Protein AF-A0A816CMQ0-F1 (afdb_monomer)

Sequence (122 aa):
MIESEDSSGTARLREELAKYREQHTELVKCFDILNEKSKREKIESFEDLEKSKKKETKTVLVNLAQLTKPTPLEGINIGLFGLTSTGTSTIINSLFGQNVADTGFGETTTKITPYNGIIFTL

Foldseek 3Di:
DDDDDVVVVVVVVVVVVVVVVVLVVVLVVLVVVLVVVCVVVVPPDPVVVVVPPDPVSVVSVVVNVVSDDPDDDPDDDDDDDDDPPPCSQVVVCVQQVHNPGDDDDVDDDPDDDDDDDDDDDD

Structure (mmCIF, N/CA/C/O backbone):
data_AF-A0A816CMQ0-F1
#
_entry.id   AF-A0A816CMQ0-F1
#
loop_
_atom_site.group_PDB
_atom_site.id
_atom_site.type_symbol
_atom_site.label_atom_id
_atom_site.label_alt_id
_atom_site.label_comp_id
_atom_site.label_asym_id
_atom_site.label_entity_id
_atom_site.label_seq_id
_atom_site.pdbx_PDB_ins_code
_atom_site.Cartn_x
_atom_site.Cartn_y
_atom_site.Cartn_z
_atom_site.occupancy
_atom_site.B_iso_or_equiv
_atom_site.auth_seq_id
_atom_site.auth_comp_id
_atom_site.auth_asym_id
_atom_site.auth_atom_id
_atom_site.pdbx_PDB_model_num
ATOM 1 N N . MET A 1 1 ? -22.918 -37.313 37.823 1.00 39.41 1 MET A N 1
ATOM 2 C CA . MET A 1 1 ? -21.750 -36.419 37.933 1.00 39.41 1 MET A CA 1
ATOM 3 C C . MET A 1 1 ? -21.427 -35.920 36.537 1.00 39.41 1 MET A C 1
ATOM 5 O O . MET A 1 1 ? -20.783 -36.635 35.788 1.00 39.41 1 MET A O 1
ATOM 9 N N . ILE A 1 2 ? -21.975 -34.769 36.151 1.00 45.00 2 ILE A N 1
ATOM 10 C CA . ILE A 1 2 ? -21.623 -34.072 34.907 1.00 45.00 2 ILE A CA 1
ATOM 11 C C . ILE A 1 2 ? -21.398 -32.627 35.339 1.00 45.00 2 ILE A C 1
ATOM 13 O O . ILE A 1 2 ? -22.292 -31.793 35.280 1.00 45.00 2 ILE A O 1
ATOM 17 N N . GLU A 1 3 ? -20.236 -32.380 35.926 1.00 48.88 3 GLU A N 1
ATOM 18 C CA . GLU A 1 3 ? -19.773 -31.042 36.262 1.00 48.88 3 GLU A CA 1
ATOM 19 C C . GLU A 1 3 ? -18.432 -30.831 35.564 1.00 48.88 3 GLU A C 1
ATOM 21 O O . GLU A 1 3 ? -17.574 -31.713 35.599 1.00 48.88 3 GLU A O 1
ATOM 26 N N . SER A 1 4 ? -18.264 -29.629 35.003 1.00 49.09 4 SER A N 1
ATOM 27 C CA . SER A 1 4 ? -17.035 -28.816 35.065 1.00 49.09 4 SER A CA 1
ATOM 28 C C . SER A 1 4 ? -16.211 -28.495 33.806 1.00 49.09 4 SER A C 1
ATOM 30 O O . SER A 1 4 ? -15.244 -27.757 33.957 1.00 49.09 4 SER A O 1
ATOM 32 N N . GLU A 1 5 ? -16.591 -28.865 32.575 1.00 50.25 5 GLU A N 1
ATOM 33 C CA . GLU A 1 5 ? -15.810 -28.425 31.387 1.00 50.25 5 GLU A CA 1
ATOM 34 C C . GLU A 1 5 ? -16.357 -27.178 30.656 1.00 50.25 5 GLU A C 1
ATOM 36 O O . GLU A 1 5 ? -15.581 -26.419 30.076 1.00 50.25 5 GLU A O 1
ATOM 41 N N . ASP A 1 6 ? -17.651 -26.858 30.770 1.00 53.22 6 ASP A N 1
ATOM 42 C CA . ASP A 1 6 ? -18.268 -25.741 30.021 1.00 53.22 6 ASP A CA 1
ATOM 43 C C . ASP A 1 6 ? -18.140 -24.353 30.694 1.00 53.22 6 ASP A C 1
ATOM 45 O O . ASP A 1 6 ? -18.369 -23.306 30.075 1.00 53.22 6 ASP A O 1
ATOM 49 N N . SER A 1 7 ? -17.756 -24.291 31.976 1.00 55.78 7 SER A N 1
ATOM 50 C CA . SER A 1 7 ? -17.662 -23.008 32.699 1.00 55.78 7 SER A CA 1
ATOM 51 C C . SER A 1 7 ? -16.423 -22.194 32.302 1.00 55.78 7 SER A C 1
ATOM 53 O O . SER A 1 7 ? -16.460 -20.964 32.300 1.00 55.78 7 SER A O 1
ATOM 55 N N . SER A 1 8 ? -15.340 -22.869 31.901 1.00 60.16 8 SER A N 1
ATOM 56 C CA . SER A 1 8 ? -14.079 -22.231 31.505 1.00 60.16 8 SER A CA 1
ATOM 57 C C . SER A 1 8 ? -14.184 -21.543 30.139 1.00 60.16 8 SER A C 1
ATOM 59 O O . SER A 1 8 ? -13.769 -20.391 29.983 1.00 60.16 8 SER A O 1
ATOM 61 N N . GLY A 1 9 ? -14.801 -22.213 29.157 1.00 59.88 9 GLY A N 1
ATOM 62 C CA . GLY A 1 9 ? -15.024 -21.660 27.818 1.00 59.88 9 GLY A CA 1
ATOM 63 C C . GLY A 1 9 ? -15.998 -20.482 27.830 1.00 59.88 9 GLY A C 1
ATOM 64 O O . GLY A 1 9 ? -15.723 -19.436 27.243 1.00 59.88 9 GLY A O 1
ATOM 65 N N . THR A 1 10 ? -17.099 -20.604 28.578 1.00 70.69 10 THR A N 1
ATOM 66 C CA . THR A 1 10 ? -18.085 -19.522 28.728 1.00 70.69 10 THR A CA 1
ATOM 67 C C . THR A 1 10 ? -17.538 -18.316 29.498 1.00 70.69 10 THR A C 1
ATOM 69 O O . THR A 1 10 ? -17.894 -17.181 29.175 1.00 70.69 10 THR A O 1
ATOM 72 N N . ALA A 1 11 ? -16.638 -18.520 30.467 1.00 72.50 11 ALA A N 1
ATOM 73 C CA . ALA A 1 11 ? -15.944 -17.432 31.156 1.00 72.50 11 ALA A CA 1
ATOM 74 C C . ALA A 1 11 ? -14.985 -16.670 30.224 1.00 72.50 11 ALA A C 1
ATOM 76 O O . ALA A 1 11 ? -15.034 -15.440 30.183 1.00 72.50 11 ALA A O 1
ATOM 77 N N . ARG A 1 12 ? -14.183 -17.380 29.417 1.00 70.06 12 ARG A N 1
ATOM 78 C CA . ARG A 1 12 ? -13.277 -16.767 28.427 1.00 70.06 12 ARG A CA 1
ATOM 79 C C . ARG A 1 12 ? -14.028 -15.967 27.364 1.00 70.06 12 ARG A C 1
ATOM 81 O O . ARG A 1 12 ? -13.672 -14.824 27.100 1.00 70.06 12 ARG A O 1
ATOM 88 N N . LEU A 1 13 ? -15.112 -16.527 26.826 1.00 74.62 13 LEU A N 1
ATOM 89 C CA . LEU A 1 13 ? -15.970 -15.849 25.848 1.00 74.62 13 LEU A CA 1
ATOM 90 C C . LEU A 1 13 ? -16.599 -14.570 26.411 1.00 74.62 13 LEU A C 1
ATOM 92 O O . LEU A 1 13 ? -16.709 -13.572 25.702 1.00 74.62 13 LEU A O 1
ATOM 96 N N . ARG A 1 14 ? -17.006 -14.570 27.687 1.00 75.94 14 ARG A N 1
ATOM 97 C CA . ARG A 1 14 ? -17.550 -13.375 28.355 1.00 75.94 14 ARG A CA 1
ATOM 98 C C . ARG A 1 14 ? -16.496 -12.294 28.557 1.00 75.94 14 ARG A C 1
ATOM 100 O O . ARG A 1 14 ? -16.808 -11.121 28.373 1.00 75.94 14 ARG A O 1
ATOM 107 N N . GLU A 1 15 ? -15.276 -12.678 28.918 1.00 77.19 15 GLU A N 1
ATOM 108 C CA . GLU A 1 15 ? -14.164 -11.739 29.071 1.00 77.19 15 GLU A CA 1
ATOM 109 C C . GLU A 1 15 ? -13.766 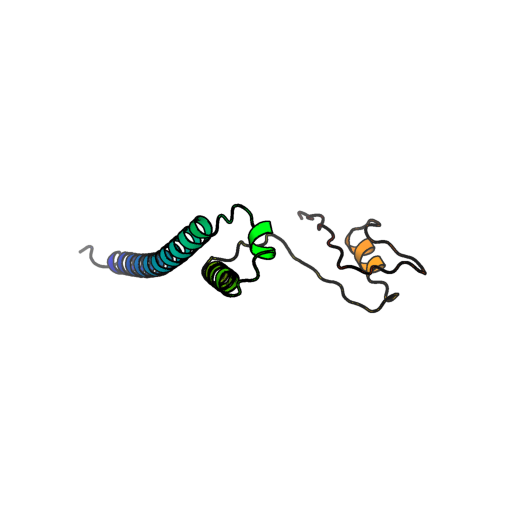-11.119 27.722 1.00 77.19 15 GLU A C 1
ATOM 111 O O . GLU A 1 15 ? -13.557 -9.910 27.622 1.00 77.19 15 GLU A O 1
ATOM 116 N N . GLU A 1 16 ? -13.741 -11.922 26.659 1.00 73.94 16 GLU A N 1
ATOM 117 C CA . GLU A 1 16 ? -13.454 -11.465 25.298 1.00 73.94 16 GLU A CA 1
ATOM 118 C C . GLU A 1 16 ? -14.561 -10.543 24.757 1.00 73.94 16 GLU A C 1
ATOM 120 O O . GLU A 1 16 ? -14.272 -9.481 24.206 1.00 73.94 16 GLU A O 1
ATOM 125 N N . LEU A 1 17 ? -15.834 -10.872 25.013 1.00 77.25 17 LEU A N 1
ATOM 126 C CA . LEU A 1 17 ? -16.979 -10.001 24.723 1.00 77.25 17 LEU A CA 1
ATOM 127 C C . LEU A 1 17 ? -16.919 -8.676 25.487 1.00 77.25 17 LEU A C 1
ATOM 129 O O . LEU A 1 17 ? -17.278 -7.641 24.927 1.00 77.25 17 LEU A O 1
ATOM 133 N N . ALA A 1 18 ? -16.495 -8.691 26.752 1.00 76.44 18 ALA A N 1
ATOM 134 C CA . ALA A 1 18 ? -16.358 -7.481 27.556 1.00 76.44 18 ALA A CA 1
ATOM 135 C C . ALA A 1 18 ? -15.268 -6.561 26.988 1.00 76.44 18 ALA A C 1
ATOM 137 O O . ALA A 1 18 ? -15.543 -5.388 26.740 1.00 76.44 18 ALA A O 1
ATOM 138 N N . LYS A 1 19 ? -14.086 -7.110 26.670 1.00 74.75 19 LYS A N 1
ATOM 139 C CA . LYS A 1 19 ? -12.991 -6.365 26.024 1.00 74.75 19 LYS A CA 1
ATOM 140 C C . LYS A 1 19 ? -13.402 -5.816 24.658 1.00 74.75 19 LYS A C 1
ATOM 142 O O . LYS A 1 19 ? -13.137 -4.658 24.351 1.00 74.75 19 LYS A O 1
ATOM 147 N N . TYR A 1 20 ? -14.105 -6.617 23.856 1.00 71.31 20 TYR A N 1
ATOM 148 C CA . TYR A 1 20 ? -14.597 -6.188 22.547 1.00 71.31 20 TYR A CA 1
ATOM 149 C C . TYR A 1 20 ? -15.616 -5.049 22.658 1.00 71.31 20 TYR A C 1
ATOM 151 O O . TYR A 1 20 ? -15.567 -4.096 21.886 1.00 71.31 20 TYR A O 1
ATOM 159 N N . ARG A 1 21 ? -16.527 -5.121 23.637 1.00 71.38 21 ARG A N 1
ATOM 160 C CA . ARG A 1 21 ? -17.515 -4.066 23.907 1.00 71.38 21 ARG A CA 1
ATOM 161 C C . ARG A 1 21 ? -16.865 -2.779 24.392 1.00 71.38 21 ARG A C 1
ATOM 163 O O . ARG A 1 21 ? -17.317 -1.709 23.999 1.00 71.38 21 ARG A O 1
ATOM 170 N N . GLU A 1 22 ? -15.829 -2.869 25.216 1.00 74.06 22 GLU A N 1
ATOM 171 C CA . GLU A 1 22 ? -15.084 -1.705 25.697 1.00 74.06 22 GLU A CA 1
ATOM 172 C C . GLU A 1 22 ? -14.382 -0.988 24.534 1.00 74.06 22 GLU A C 1
ATOM 174 O O . GLU A 1 22 ? -14.636 0.195 24.307 1.00 74.06 22 GLU A O 1
ATOM 179 N N . GLN A 1 23 ? -13.650 -1.736 23.699 1.00 68.25 23 GLN A N 1
ATOM 180 C CA . GLN A 1 23 ? -13.013 -1.214 22.481 1.00 68.25 23 GLN A CA 1
ATOM 181 C C . GLN A 1 23 ? -14.029 -0.606 21.502 1.00 68.25 23 GLN A C 1
ATOM 183 O O . GLN A 1 23 ? -13.804 0.471 20.949 1.00 68.25 23 GLN A O 1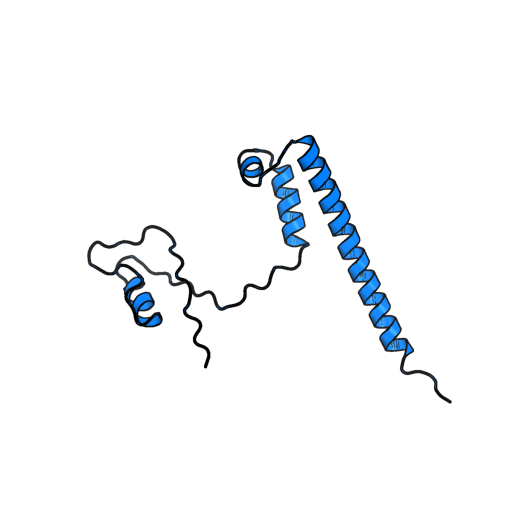
ATOM 188 N N . HIS A 1 24 ? -15.182 -1.256 21.312 1.00 70.88 24 HIS A N 1
ATOM 189 C CA . HIS A 1 24 ? -16.261 -0.716 20.477 1.00 70.88 24 HIS A CA 1
ATOM 190 C C . HIS A 1 24 ? -16.885 0.549 21.055 1.00 70.88 24 HIS A C 1
ATOM 192 O O . HIS A 1 24 ? -17.224 1.459 20.306 1.00 70.88 24 HIS A O 1
ATOM 198 N N . THR A 1 25 ? -17.030 0.634 22.376 1.00 76.75 25 THR A N 1
ATOM 199 C CA . THR A 1 25 ? -17.627 1.803 23.032 1.00 76.75 25 THR A CA 1
ATOM 200 C C . THR A 1 25 ? -16.752 3.039 22.846 1.00 76.75 25 THR A C 1
ATOM 202 O O . THR A 1 25 ? -17.268 4.130 22.608 1.00 76.75 25 THR A O 1
ATOM 205 N N . GLU A 1 26 ? -15.431 2.883 22.924 1.00 72.94 26 GLU A N 1
ATOM 206 C CA . GLU A 1 26 ? -14.488 3.966 22.635 1.00 72.94 26 GLU A CA 1
ATOM 207 C C . GLU A 1 26 ? -14.532 4.376 21.160 1.00 72.94 26 GLU A C 1
ATOM 209 O O . GLU A 1 26 ? -14.612 5.568 20.857 1.00 72.94 26 GLU A O 1
ATOM 214 N N . LEU A 1 27 ? -14.582 3.400 20.249 1.00 70.75 27 LEU A N 1
ATOM 215 C CA . LEU A 1 27 ? -14.667 3.647 18.811 1.00 70.75 27 LEU A CA 1
ATOM 216 C C . LEU A 1 27 ? -15.937 4.427 18.437 1.00 70.75 27 LEU A C 1
ATOM 218 O O . LEU A 1 27 ? -15.864 5.411 17.701 1.00 70.75 27 LEU A O 1
ATOM 222 N N . VAL A 1 28 ? -17.087 4.021 18.982 1.00 73.81 28 VAL A N 1
ATOM 223 C CA . VAL A 1 28 ? -18.383 4.677 18.754 1.00 73.81 28 VAL A CA 1
ATOM 224 C C . VAL A 1 28 ? -18.370 6.101 19.302 1.00 73.81 28 VAL A C 1
ATOM 226 O O . VAL A 1 28 ? -18.756 7.022 18.591 1.00 73.81 28 VAL A O 1
ATOM 229 N N . LYS A 1 29 ? -17.830 6.325 20.507 1.00 76.19 29 LYS A N 1
ATOM 230 C CA . LYS A 1 29 ? -17.684 7.682 21.062 1.00 76.19 29 LYS A CA 1
ATOM 231 C C . LYS A 1 29 ? -16.808 8.570 20.179 1.00 76.19 29 LYS A C 1
ATOM 233 O O . LYS A 1 29 ? -17.160 9.720 19.922 1.00 76.19 29 LYS A O 1
ATOM 238 N N . CYS A 1 30 ? -15.672 8.059 19.705 1.00 67.31 30 CYS A N 1
ATOM 239 C CA . CYS A 1 30 ? -14.799 8.802 18.798 1.00 67.31 30 CYS A CA 1
ATOM 240 C C . CYS A 1 30 ? -15.487 9.104 17.460 1.00 67.31 30 CYS A C 1
ATOM 242 O O . CYS A 1 30 ? -15.334 10.208 16.934 1.00 67.31 30 CYS A O 1
ATOM 244 N N . PHE A 1 31 ? -16.266 8.157 16.936 1.00 75.62 31 PHE A N 1
ATOM 245 C CA . PHE A 1 31 ? -17.040 8.331 15.713 1.00 75.62 31 PHE A CA 1
ATOM 246 C C . PHE A 1 31 ? -18.143 9.381 15.878 1.00 75.62 31 PHE A C 1
ATOM 248 O O . PHE A 1 31 ? -18.268 10.257 15.027 1.00 75.62 31 PHE A O 1
ATOM 255 N N . ASP A 1 32 ? -18.882 9.366 16.987 1.00 75.81 32 ASP A N 1
ATOM 256 C CA . ASP A 1 32 ? -19.931 10.348 17.274 1.00 75.81 32 ASP A CA 1
ATOM 257 C C . ASP A 1 32 ? -19.358 11.764 17.405 1.00 75.81 32 ASP A C 1
ATOM 259 O O . ASP A 1 32 ? -19.891 12.706 16.817 1.00 75.81 32 ASP A O 1
ATOM 263 N N . ILE A 1 33 ? -18.215 11.916 18.086 1.00 75.44 33 ILE A N 1
ATOM 264 C CA . ILE A 1 33 ? -17.499 13.197 18.176 1.00 75.44 33 ILE A CA 1
ATOM 265 C C . ILE A 1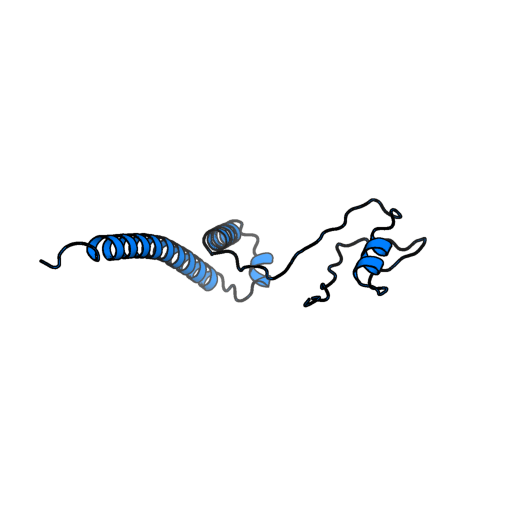 33 ? -17.067 13.677 16.787 1.00 75.44 33 ILE A C 1
ATOM 267 O O . ILE A 1 33 ? -17.205 14.863 16.473 1.00 75.44 33 ILE A O 1
ATOM 271 N N . LEU A 1 34 ? -16.538 12.782 15.946 1.00 67.94 34 LEU A N 1
ATOM 272 C CA . LEU A 1 34 ? -16.143 13.136 14.584 1.00 67.94 34 LEU A CA 1
ATOM 273 C C . LEU A 1 34 ? -17.363 13.512 13.734 1.00 67.94 34 LEU A C 1
ATOM 275 O O . LEU A 1 34 ? -17.308 14.502 13.012 1.00 67.94 34 LEU A O 1
ATOM 279 N N . ASN A 1 35 ? -18.467 12.777 13.848 1.00 71.75 35 ASN A N 1
ATOM 280 C CA . ASN A 1 35 ? -19.695 13.013 13.097 1.00 71.75 35 ASN A CA 1
ATOM 281 C C . ASN A 1 35 ? -20.341 14.349 13.493 1.00 71.75 35 ASN A C 1
ATOM 283 O O . ASN A 1 35 ? -20.744 15.130 12.632 1.00 71.75 35 ASN A O 1
ATOM 287 N N . GLU A 1 36 ? -20.369 14.676 14.787 1.00 74.81 36 GLU A N 1
ATOM 288 C CA . GLU A 1 36 ? -20.800 15.995 15.247 1.00 74.81 36 GLU A CA 1
ATOM 289 C C . GLU A 1 36 ? -19.894 17.116 14.731 1.00 74.81 36 GLU A C 1
ATOM 291 O O . GLU A 1 36 ? -20.400 18.144 14.278 1.00 74.81 36 GLU A O 1
ATOM 296 N N . LYS A 1 37 ? -18.567 16.930 14.758 1.00 67.38 37 LYS A N 1
ATOM 297 C CA . LYS A 1 37 ? -17.621 17.910 14.202 1.00 67.38 37 LYS A CA 1
ATOM 298 C C . LYS A 1 37 ? -17.817 18.082 12.692 1.00 67.38 37 LYS A C 1
ATOM 300 O O . LYS A 1 37 ? -17.911 19.213 12.229 1.00 67.38 37 LYS A O 1
ATOM 305 N N . SER A 1 38 ? -17.991 16.990 11.949 1.00 61.94 38 SER A N 1
ATOM 306 C CA . SER A 1 38 ? -18.223 17.002 10.499 1.00 61.94 38 SER A CA 1
ATOM 307 C C . SER A 1 38 ? -19.528 17.714 10.131 1.00 61.94 38 SER A C 1
ATOM 309 O O . SER A 1 38 ? -19.545 18.538 9.217 1.00 61.94 38 SER A O 1
ATOM 311 N N . LYS A 1 39 ? -20.612 17.467 10.884 1.00 65.81 39 LYS A N 1
ATOM 312 C CA . LYS A 1 39 ? -21.913 18.133 10.700 1.00 65.81 39 LYS A CA 1
ATOM 313 C C . LYS A 1 39 ? -21.853 19.627 11.011 1.00 65.81 39 LYS A C 1
ATOM 315 O O . LYS A 1 39 ? -22.410 20.425 10.261 1.00 65.81 39 LYS A O 1
ATOM 320 N N . ARG A 1 40 ? -21.178 20.019 12.100 1.00 61.56 40 ARG A N 1
ATOM 321 C CA . ARG A 1 40 ? -20.998 21.437 12.469 1.00 61.56 40 ARG A CA 1
ATOM 322 C C . ARG A 1 40 ? -20.160 22.194 11.440 1.00 61.56 40 ARG A C 1
ATOM 324 O O . ARG A 1 40 ? -20.387 23.382 11.236 1.00 61.56 40 ARG A O 1
ATOM 331 N N . GLU A 1 41 ? -19.218 21.514 10.792 1.00 59.31 41 GLU A N 1
ATOM 332 C CA . GLU A 1 41 ? -18.291 22.117 9.833 1.00 59.31 41 GLU A CA 1
ATOM 333 C C . GLU A 1 41 ? -18.716 21.947 8.359 1.00 59.31 41 GLU A C 1
ATOM 335 O O . GLU A 1 41 ? -17.992 22.411 7.483 1.00 59.31 41 GLU A O 1
ATOM 340 N N . LYS A 1 42 ? -19.895 21.354 8.077 1.00 56.38 42 LYS A N 1
ATOM 341 C CA . LYS A 1 42 ? -20.406 21.052 6.717 1.00 56.38 42 LYS A CA 1
ATOM 342 C C . LYS A 1 42 ? -19.361 20.380 5.818 1.00 56.38 42 LYS A C 1
ATOM 344 O O . LYS A 1 42 ? -19.208 20.715 4.648 1.00 56.38 42 LYS A O 1
ATOM 349 N N . ILE A 1 43 ? -18.615 19.449 6.392 1.00 55.19 43 ILE A N 1
ATOM 350 C CA . ILE A 1 43 ? -17.635 18.664 5.655 1.00 55.19 43 ILE A CA 1
ATOM 351 C C . ILE A 1 43 ? -18.389 17.484 5.045 1.00 55.19 43 ILE A C 1
ATOM 353 O O . ILE A 1 43 ? -18.738 16.538 5.753 1.00 55.19 43 ILE A O 1
ATOM 357 N N . GLU A 1 44 ? -18.683 17.580 3.749 1.00 54.72 44 GLU A N 1
ATOM 358 C CA . GLU A 1 44 ? -1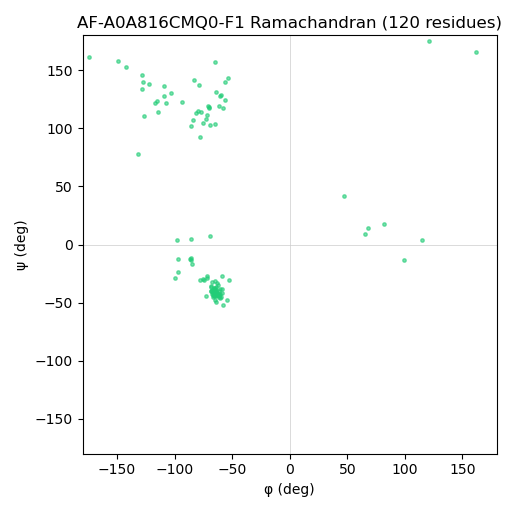9.424 16.563 2.990 1.00 54.72 44 GLU A CA 1
ATOM 359 C C . GLU A 1 44 ? -18.487 15.614 2.217 1.00 54.72 44 GLU A C 1
ATOM 361 O O . GLU A 1 44 ? -18.919 14.551 1.774 1.00 54.72 44 GLU A O 1
ATOM 366 N N . SER A 1 45 ? -17.195 15.955 2.097 1.00 55.91 45 SER A N 1
ATOM 367 C CA . SER A 1 45 ? -16.196 15.194 1.335 1.00 55.91 45 SER A CA 1
ATOM 368 C C . SER A 1 45 ? -14.812 15.170 2.003 1.00 55.91 45 SER A C 1
ATOM 370 O O . SER A 1 45 ? -14.408 16.105 2.700 1.00 55.91 45 SER A O 1
ATOM 372 N N . PHE A 1 46 ? -14.036 14.111 1.733 1.00 53.53 46 PHE A N 1
ATOM 373 C CA . PHE A 1 46 ? -12.613 14.011 2.093 1.00 53.53 46 PHE A CA 1
ATOM 374 C C . PHE A 1 46 ? -11.763 15.138 1.477 1.00 53.53 46 PHE A C 1
ATOM 376 O O . PHE A 1 46 ? -10.766 15.550 2.071 1.00 53.53 46 PHE A O 1
ATOM 383 N N . GLU A 1 47 ? -12.184 15.693 0.339 1.00 55.66 47 GLU A N 1
ATOM 384 C CA . GLU A 1 47 ? -11.512 16.821 -0.324 1.00 55.66 47 GLU A CA 1
ATOM 385 C C . GLU A 1 47 ? -11.693 18.148 0.438 1.00 55.66 47 GLU A C 1
ATOM 387 O O . GLU A 1 47 ? -10.825 19.025 0.396 1.00 55.66 47 GLU A O 1
ATOM 392 N N . ASP A 1 48 ? -12.783 18.290 1.198 1.00 56.69 48 ASP A N 1
ATOM 393 C CA . ASP A 1 48 ? -13.034 19.471 2.032 1.00 56.69 48 ASP A CA 1
ATOM 394 C C . ASP A 1 48 ? -12.218 19.433 3.333 1.00 56.69 48 ASP A C 1
ATOM 396 O O . ASP A 1 48 ? -11.764 20.471 3.827 1.00 56.69 48 ASP A O 1
ATOM 400 N N . LEU A 1 49 ? -11.931 18.231 3.849 1.00 53.94 49 LEU A N 1
ATOM 401 C CA . LEU A 1 49 ? -11.035 18.022 4.995 1.00 53.94 49 LEU A CA 1
ATOM 402 C C . LEU A 1 49 ? -9.600 18.434 4.689 1.00 53.94 49 LEU A C 1
ATOM 404 O O . LEU A 1 49 ? -8.933 19.017 5.547 1.00 53.94 49 LEU A O 1
ATOM 408 N N . GLU A 1 50 ? -9.123 18.149 3.480 1.00 54.75 50 GLU A N 1
ATOM 409 C CA . GLU A 1 50 ? -7.760 18.472 3.069 1.00 54.75 50 GLU A CA 1
ATOM 410 C C . GLU A 1 50 ? -7.546 19.988 2.931 1.00 54.75 50 GLU A C 1
ATOM 412 O O . GLU A 1 50 ? -6.503 20.510 3.339 1.00 54.75 50 GLU A O 1
ATOM 417 N N . LYS A 1 51 ? -8.575 20.711 2.465 1.00 55.84 51 LYS A N 1
ATOM 418 C CA . LYS A 1 51 ? -8.605 22.183 2.412 1.00 55.84 51 LYS A CA 1
ATOM 419 C C . LYS A 1 51 ? -8.754 22.821 3.795 1.00 55.84 51 LYS A C 1
ATOM 421 O O . LYS A 1 51 ? -8.263 23.932 4.021 1.00 55.84 51 LYS A O 1
ATOM 426 N N . SER A 1 52 ? -9.395 22.133 4.741 1.00 53.72 52 SER A N 1
ATOM 427 C CA . SER A 1 52 ? -9.522 22.611 6.116 1.00 53.72 52 SER A CA 1
ATOM 428 C C . SER A 1 52 ? -8.167 22.533 6.851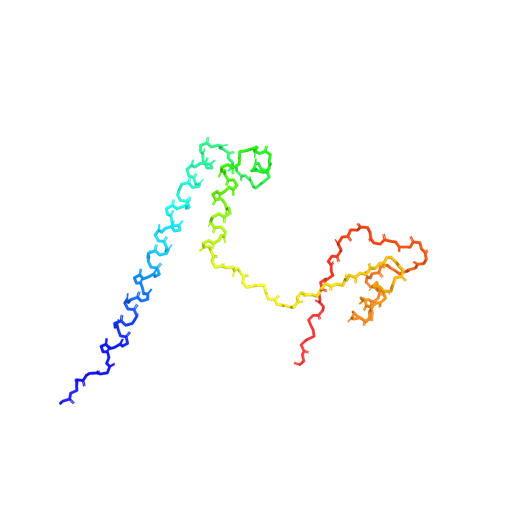 1.00 53.72 52 SER A C 1
ATOM 430 O O . SER A 1 52 ? -7.614 21.476 7.149 1.00 53.72 52 SER A O 1
ATOM 432 N N . LYS A 1 53 ? -7.581 23.693 7.171 1.00 54.06 53 LYS A N 1
ATOM 433 C CA . LYS A 1 53 ? -6.274 23.816 7.857 1.00 54.06 53 LYS A CA 1
ATOM 434 C C . LYS A 1 53 ? -6.277 23.366 9.331 1.00 54.06 53 LYS A C 1
ATOM 436 O O . LYS A 1 53 ? -5.291 23.579 10.039 1.00 54.06 53 LYS A O 1
ATOM 441 N N . LYS A 1 54 ? -7.364 22.784 9.842 1.00 60.44 54 LYS A N 1
ATOM 442 C CA . LYS A 1 54 ? -7.512 22.494 11.273 1.00 60.44 54 LYS A CA 1
ATOM 443 C C . LYS A 1 54 ? -6.850 21.164 11.630 1.00 60.44 54 LYS A C 1
ATOM 445 O O . LYS A 1 54 ? -7.344 20.082 11.329 1.00 60.44 54 LYS A O 1
ATOM 450 N N . LYS A 1 55 ? -5.712 21.275 12.321 1.00 63.12 55 LYS A N 1
ATOM 451 C CA . LYS A 1 55 ? -4.897 20.166 12.845 1.00 63.12 55 LYS A CA 1
ATOM 452 C C . LYS A 1 55 ? -5.717 19.174 13.688 1.00 63.12 55 LYS A C 1
ATOM 454 O O . LYS A 1 55 ? -5.430 17.983 13.672 1.00 63.12 55 LYS A O 1
ATOM 459 N N . GLU A 1 56 ? -6.761 19.658 14.358 1.00 65.25 56 GLU A N 1
ATOM 460 C CA . GLU A 1 56 ? -7.607 18.879 15.268 1.00 65.25 56 GLU A CA 1
ATOM 461 C C . GLU A 1 56 ? -8.447 17.799 14.569 1.00 65.25 56 GLU A C 1
ATOM 463 O O . GLU A 1 56 ? -8.519 16.666 15.046 1.00 65.25 56 GLU A O 1
ATOM 468 N N . THR A 1 57 ? -9.050 18.095 13.41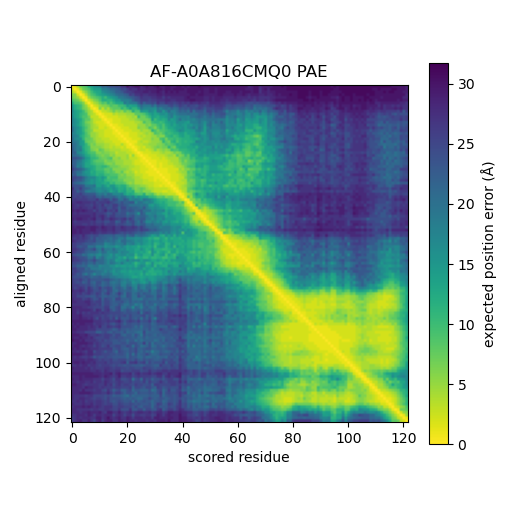7 1.00 63.38 57 THR A N 1
ATOM 469 C CA . THR A 1 57 ? -9.871 17.112 12.687 1.00 63.38 57 THR A CA 1
ATOM 470 C C . THR A 1 57 ? -8.995 15.994 12.116 1.00 63.38 57 THR A C 1
ATOM 472 O O . THR A 1 57 ? -9.351 14.819 12.198 1.00 63.38 57 THR A O 1
ATOM 475 N N . LYS A 1 58 ? -7.779 16.338 11.665 1.00 64.62 58 LYS A N 1
ATOM 476 C CA . LYS A 1 58 ? -6.759 15.361 11.250 1.00 64.62 58 LYS A CA 1
ATOM 477 C C . LYS A 1 58 ? -6.333 14.454 12.404 1.00 64.62 58 LYS A C 1
ATOM 479 O O . LYS A 1 58 ? -6.231 13.250 12.210 1.00 64.62 58 LYS A O 1
ATOM 484 N N . THR A 1 59 ? -6.137 14.994 13.609 1.00 67.19 59 THR A N 1
ATOM 485 C CA . THR A 1 59 ? -5.778 14.164 14.774 1.00 67.19 59 THR A CA 1
ATOM 486 C C . THR A 1 59 ? -6.882 13.184 15.171 1.00 67.19 59 THR A C 1
ATOM 488 O O . THR A 1 59 ? -6.580 12.044 15.502 1.00 67.19 59 THR A O 1
ATOM 491 N N . VAL A 1 60 ? -8.158 13.580 15.081 1.00 68.25 60 VAL A N 1
ATOM 492 C CA . VAL A 1 60 ? -9.282 12.673 15.381 1.00 68.25 60 VAL A CA 1
ATOM 493 C C . VAL A 1 60 ? -9.392 11.561 14.331 1.00 68.25 60 VAL A C 1
ATOM 495 O O . VAL A 1 60 ? -9.603 10.408 14.695 1.00 68.25 60 VAL A O 1
ATOM 498 N N . LEU A 1 61 ? -9.179 11.874 13.048 1.00 69.25 61 LEU A N 1
ATOM 499 C CA . LEU A 1 61 ? -9.132 10.879 11.967 1.00 69.25 61 LEU A CA 1
ATOM 500 C C . LEU A 1 61 ? -7.980 9.885 12.134 1.00 69.25 61 LEU A C 1
ATOM 502 O O . LEU A 1 61 ? -8.185 8.688 11.969 1.00 69.25 61 LEU A O 1
ATOM 506 N N . VAL A 1 62 ? -6.788 10.366 12.496 1.00 70.38 62 VAL A N 1
ATOM 507 C CA . VAL A 1 62 ? -5.631 9.498 12.763 1.00 70.38 62 VAL A CA 1
ATOM 508 C C . VAL A 1 62 ? -5.914 8.569 13.944 1.00 70.38 62 VAL A C 1
ATOM 510 O O . VAL A 1 62 ? -5.651 7.376 13.844 1.00 70.38 62 VAL A O 1
ATOM 513 N N . ASN A 1 63 ? -6.515 9.075 15.023 1.00 70.75 63 ASN A N 1
ATOM 514 C CA . ASN A 1 63 ? -6.882 8.246 16.172 1.00 70.75 63 ASN A CA 1
ATOM 515 C C . ASN A 1 63 ? -7.938 7.188 15.805 1.00 70.75 63 ASN A C 1
ATOM 517 O O . ASN A 1 63 ? -7.819 6.038 16.213 1.00 70.75 63 ASN A O 1
ATOM 521 N N . LEU A 1 64 ? -8.938 7.534 14.988 1.00 67.06 64 LEU A N 1
ATOM 522 C CA . LEU A 1 64 ? -9.917 6.564 14.480 1.00 67.06 64 LEU A CA 1
ATOM 523 C C . LEU A 1 64 ? -9.273 5.511 13.566 1.00 67.06 64 LEU A C 1
ATOM 525 O O . LEU A 1 64 ? -9.572 4.324 13.686 1.00 67.06 64 LEU A O 1
ATOM 529 N N . ALA A 1 65 ? -8.354 5.920 12.692 1.00 69.25 65 ALA A N 1
ATOM 530 C CA . ALA A 1 65 ? -7.602 4.999 11.844 1.00 69.25 65 ALA A CA 1
ATOM 531 C C . ALA A 1 65 ? -6.718 4.041 12.664 1.00 69.25 65 ALA A C 1
ATOM 533 O O . ALA A 1 65 ? -6.556 2.888 12.287 1.00 69.25 65 ALA A O 1
ATOM 534 N N . GLN A 1 66 ? -6.179 4.487 13.803 1.00 71.94 66 GLN A N 1
ATOM 535 C CA . GLN A 1 66 ? -5.384 3.644 14.704 1.00 71.94 66 GLN A CA 1
ATOM 536 C C . GLN A 1 66 ? -6.229 2.659 15.521 1.00 71.94 66 GLN A C 1
ATOM 538 O O . GLN A 1 66 ? -5.748 1.581 15.860 1.00 71.94 66 GLN A O 1
ATOM 543 N N . LEU A 1 67 ? -7.472 3.022 15.849 1.00 68.38 67 LEU A N 1
ATOM 544 C CA . LEU A 1 67 ? -8.391 2.178 16.620 1.00 68.38 67 LEU A CA 1
ATOM 545 C C . LEU A 1 67 ? -9.163 1.173 15.751 1.00 68.38 67 LEU A C 1
ATOM 547 O O . LEU A 1 67 ? -9.735 0.213 16.268 1.00 68.38 67 LEU A O 1
ATOM 551 N N . THR A 1 68 ? -9.200 1.378 14.435 1.00 70.50 68 THR A N 1
ATOM 552 C CA . THR A 1 68 ? -9.821 0.436 13.500 1.00 70.50 68 THR A CA 1
ATOM 553 C C . THR A 1 68 ? -8.848 -0.686 13.147 1.00 70.50 68 THR A C 1
ATOM 555 O O . THR A 1 68 ? -7.644 -0.474 13.004 1.00 70.50 68 THR A O 1
ATOM 558 N N . LYS A 1 69 ? -9.359 -1.920 13.012 1.00 65.25 69 LYS A N 1
ATOM 559 C CA . LYS A 1 69 ? -8.538 -3.023 12.497 1.00 65.25 69 LYS A CA 1
ATOM 560 C C . LYS A 1 69 ? -8.085 -2.657 11.079 1.00 65.25 69 LYS A C 1
ATOM 562 O O . LYS A 1 69 ? -8.952 -2.333 10.265 1.00 65.25 69 LYS A O 1
ATOM 567 N N . PRO A 1 70 ? -6.777 -2.720 10.770 1.00 66.00 70 PRO A N 1
ATOM 568 C CA . PRO A 1 70 ? -6.304 -2.451 9.424 1.00 66.00 70 PRO A CA 1
ATOM 569 C C . PRO A 1 70 ? -6.962 -3.444 8.470 1.00 66.00 70 PRO A C 1
ATOM 571 O O . PRO A 1 70 ? -6.953 -4.652 8.719 1.00 66.00 70 PRO A O 1
ATOM 574 N N . THR A 1 71 ? -7.554 -2.930 7.395 1.00 62.94 71 THR A N 1
ATOM 575 C CA . THR A 1 71 ? -8.063 -3.772 6.315 1.00 62.94 71 THR A CA 1
ATOM 576 C C . THR A 1 71 ? -6.906 -4.632 5.804 1.00 62.94 71 THR A C 1
ATOM 578 O O . THR A 1 71 ? -5.860 -4.069 5.462 1.00 62.94 71 THR A O 1
ATOM 581 N N . PRO A 1 72 ? -7.037 -5.970 5.775 1.00 59.78 72 PRO A N 1
ATOM 582 C CA . PRO A 1 72 ? -5.989 -6.816 5.232 1.00 59.78 72 PRO A CA 1
ATOM 583 C C . PRO A 1 72 ? -5.800 -6.459 3.756 1.00 59.78 72 PRO A C 1
ATOM 585 O O . PRO A 1 72 ? -6.730 -6.553 2.960 1.00 59.78 72 PRO A O 1
ATOM 588 N N . LEU A 1 73 ? -4.599 -6.001 3.403 1.00 62.59 73 LEU A N 1
ATOM 589 C CA . LEU A 1 73 ? -4.196 -5.882 2.008 1.00 62.59 73 LEU A CA 1
ATOM 590 C C . LEU A 1 73 ? -3.947 -7.302 1.502 1.00 62.59 73 LEU A C 1
ATOM 592 O O . LEU A 1 73 ? -2.981 -7.947 1.910 1.00 62.59 73 LEU A O 1
ATOM 596 N N . GLU A 1 74 ? -4.844 -7.806 0.662 1.00 66.50 74 GLU A N 1
ATOM 597 C CA . GLU A 1 74 ? -4.648 -9.085 -0.014 1.00 66.50 74 GLU A CA 1
ATOM 598 C C . GLU A 1 74 ? -3.547 -8.929 -1.073 1.00 66.50 74 GLU A C 1
ATOM 600 O O . GLU A 1 74 ? -3.665 -8.121 -1.994 1.00 66.50 74 GLU A O 1
ATOM 605 N N . GLY A 1 75 ? -2.457 -9.685 -0.926 1.00 69.56 75 GLY A N 1
ATOM 606 C CA . GLY A 1 75 ? -1.346 -9.714 -1.879 1.00 69.56 75 GLY A CA 1
ATOM 607 C C . GLY A 1 75 ? 0.008 -9.316 -1.291 1.00 69.56 75 GLY A C 1
ATOM 608 O O . GLY A 1 75 ? 0.137 -8.936 -0.128 1.00 69.56 75 GLY A O 1
ATOM 609 N N . ILE A 1 76 ? 1.049 -9.438 -2.116 1.00 75.81 76 ILE A N 1
ATOM 610 C CA . ILE A 1 76 ? 2.428 -9.087 -1.765 1.00 75.81 76 ILE A CA 1
ATOM 611 C C . ILE A 1 76 ? 2.792 -7.802 -2.504 1.00 75.81 76 ILE A C 1
ATOM 613 O O . ILE A 1 76 ? 2.771 -7.759 -3.732 1.00 75.81 76 ILE A O 1
ATOM 617 N N . ASN A 1 77 ? 3.161 -6.766 -1.753 1.00 80.88 77 ASN A N 1
ATOM 618 C CA . ASN A 1 77 ? 3.680 -5.524 -2.316 1.00 80.88 77 ASN A CA 1
ATOM 619 C C . ASN A 1 77 ? 5.210 -5.586 -2.369 1.00 80.88 77 ASN A C 1
ATOM 621 O O . ASN A 1 77 ? 5.857 -5.769 -1.338 1.00 80.88 77 ASN A O 1
ATOM 625 N N . ILE A 1 78 ? 5.788 -5.412 -3.559 1.00 82.12 78 ILE A N 1
ATOM 626 C CA . ILE A 1 78 ? 7.241 -5.395 -3.772 1.00 82.12 78 ILE A CA 1
ATOM 627 C C . ILE A 1 78 ? 7.644 -4.004 -4.259 1.00 82.12 78 ILE A C 1
ATOM 629 O O . ILE A 1 78 ? 7.138 -3.521 -5.269 1.00 82.12 78 ILE A O 1
ATOM 633 N N . GLY A 1 79 ? 8.568 -3.364 -3.541 1.00 86.50 79 GLY A N 1
ATOM 634 C CA . GLY A 1 79 ? 9.174 -2.097 -3.945 1.00 86.50 79 GLY A CA 1
ATOM 635 C C . GLY A 1 79 ? 10.581 -2.315 -4.493 1.00 86.50 79 GLY A C 1
ATOM 636 O O . GLY A 1 79 ? 11.395 -2.968 -3.843 1.00 86.50 79 GLY A O 1
ATOM 637 N N . LEU A 1 80 ? 10.877 -1.748 -5.665 1.00 83.94 80 LEU A N 1
ATOM 638 C CA . LEU A 1 80 ? 12.224 -1.720 -6.231 1.00 83.94 80 LEU A CA 1
ATOM 639 C C . LEU A 1 80 ? 12.775 -0.297 -6.173 1.00 83.94 80 LEU A C 1
ATOM 641 O O . LEU A 1 80 ? 12.148 0.643 -6.659 1.00 83.94 80 LEU A O 1
ATOM 645 N N . PHE A 1 81 ? 13.969 -0.159 -5.604 1.00 86.19 81 PHE A N 1
ATOM 646 C CA . PHE A 1 81 ? 14.669 1.113 -5.459 1.00 86.19 81 PHE A CA 1
ATOM 647 C C . PHE A 1 81 ? 16.076 0.984 -6.036 1.00 86.19 81 PHE A C 1
ATOM 649 O O . PHE A 1 81 ? 16.747 -0.027 -5.842 1.00 86.19 81 PHE A O 1
ATOM 656 N N . GLY A 1 82 ? 16.531 2.021 -6.727 1.00 85.00 82 GLY A N 1
ATOM 657 C CA . GLY A 1 82 ? 17.859 2.073 -7.321 1.00 85.00 82 GLY A CA 1
ATOM 658 C C . GLY A 1 82 ? 18.119 3.442 -7.933 1.00 85.00 82 GLY A C 1
ATOM 659 O O . GLY A 1 82 ? 17.185 4.209 -8.169 1.00 85.00 82 GLY A O 1
ATOM 660 N N . LEU A 1 83 ? 19.392 3.760 -8.171 1.00 85.56 83 LEU A N 1
ATOM 661 C CA . LEU A 1 83 ? 19.771 4.971 -8.902 1.00 85.56 83 LEU A CA 1
ATOM 662 C C . LEU A 1 83 ? 19.283 4.886 -10.357 1.00 85.56 83 LEU A C 1
ATOM 664 O O . LEU A 1 83 ? 19.082 3.793 -10.894 1.00 85.56 83 LEU A O 1
ATOM 668 N N . THR A 1 84 ? 19.123 6.027 -11.023 1.00 83.62 84 THR A N 1
ATOM 669 C CA . THR A 1 84 ? 18.782 6.060 -12.451 1.00 83.62 84 THR A CA 1
ATOM 670 C C . THR A 1 84 ? 19.782 5.228 -13.260 1.00 83.62 84 THR A C 1
ATOM 672 O O . THR A 1 84 ? 20.974 5.210 -12.957 1.00 83.62 84 THR A O 1
ATOM 675 N N . SER A 1 85 ? 19.302 4.534 -14.296 1.00 80.88 85 SER A N 1
ATOM 676 C CA . SER A 1 85 ? 20.117 3.674 -15.168 1.00 80.88 85 SER A CA 1
ATOM 677 C C . SER A 1 85 ? 20.691 2.402 -14.513 1.00 80.88 85 SER A C 1
ATOM 679 O O . SER A 1 85 ? 21.533 1.743 -15.119 1.00 80.88 85 SER A O 1
ATOM 681 N N . THR A 1 86 ? 20.216 1.997 -13.326 1.00 85.00 86 THR A N 1
ATOM 682 C CA . THR A 1 86 ? 20.611 0.723 -12.676 1.00 85.00 86 THR A CA 1
ATOM 683 C C . THR A 1 86 ? 19.795 -0.494 -13.129 1.00 85.00 86 THR A C 1
ATOM 685 O O . THR A 1 86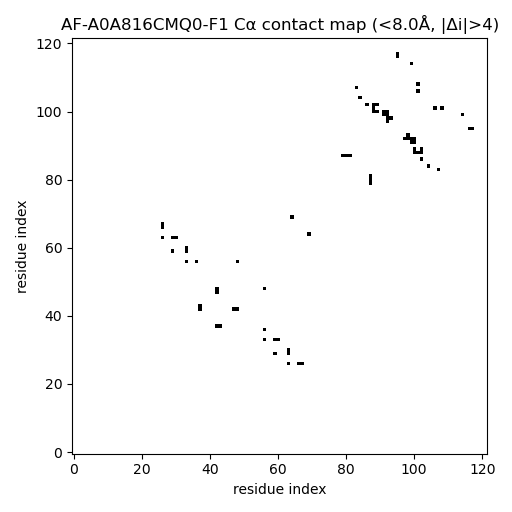 ? 19.980 -1.591 -12.612 1.00 85.00 86 THR A O 1
ATOM 688 N N . GLY A 1 87 ? 18.898 -0.324 -14.107 1.00 85.69 87 GLY A N 1
ATOM 689 C CA . GLY A 1 87 ? 18.102 -1.423 -14.662 1.00 85.69 87 GLY A CA 1
ATOM 690 C C . GLY A 1 87 ? 16.867 -1.801 -13.839 1.00 85.69 87 GLY A C 1
ATOM 691 O O . GLY A 1 87 ? 16.311 -2.873 -14.055 1.00 85.69 87 GLY A O 1
ATOM 692 N N . THR A 1 88 ? 16.397 -0.941 -12.931 1.00 90.19 88 THR A N 1
ATOM 693 C CA . THR A 1 88 ? 15.165 -1.174 -12.151 1.00 90.19 88 THR A CA 1
ATOM 694 C C . THR A 1 88 ? 13.954 -1.457 -13.044 1.00 90.19 88 THR A C 1
ATOM 696 O O . THR A 1 88 ? 13.279 -2.463 -12.840 1.00 90.19 88 THR A O 1
ATOM 699 N N . SER A 1 89 ? 13.722 -0.654 -14.087 1.00 86.75 89 SER A N 1
ATOM 700 C CA . SER A 1 89 ? 12.652 -0.893 -15.071 1.00 86.75 89 SER A CA 1
ATOM 701 C C . SER A 1 89 ? 12.829 -2.212 -15.837 1.00 86.75 89 SER A C 1
ATOM 703 O O . SER A 1 89 ? 11.855 -2.907 -16.112 1.00 86.75 89 SER A O 1
ATOM 705 N N . THR A 1 90 ? 14.072 -2.617 -16.119 1.00 89.38 90 THR A N 1
ATOM 706 C CA . THR A 1 90 ? 14.379 -3.898 -16.779 1.00 89.38 90 THR A CA 1
ATOM 707 C C . THR A 1 90 ? 14.035 -5.093 -15.888 1.00 89.38 90 THR A C 1
ATOM 709 O O . THR A 1 90 ? 13.501 -6.093 -16.371 1.00 89.38 90 THR A O 1
ATOM 712 N N . ILE A 1 91 ? 14.301 -4.989 -14.582 1.00 87.88 91 ILE A N 1
ATOM 713 C CA . ILE A 1 91 ? 13.930 -6.019 -13.604 1.00 87.88 91 ILE A CA 1
ATOM 714 C C . ILE A 1 91 ? 12.406 -6.114 -13.498 1.00 87.88 91 ILE A C 1
ATOM 716 O O . ILE A 1 91 ? 11.871 -7.220 -13.503 1.00 87.88 91 ILE A O 1
ATOM 720 N N . ILE A 1 92 ? 11.703 -4.977 -13.465 1.00 88.50 92 ILE A N 1
ATOM 721 C CA . ILE A 1 92 ? 10.235 -4.947 -13.464 1.00 88.50 92 ILE A CA 1
ATOM 722 C C . ILE A 1 92 ? 9.697 -5.672 -14.705 1.00 88.50 92 ILE A C 1
ATOM 724 O O . ILE A 1 92 ? 8.934 -6.620 -14.565 1.00 88.50 92 ILE A O 1
ATOM 728 N N . ASN A 1 93 ? 10.152 -5.324 -15.909 1.00 89.62 93 ASN A N 1
ATOM 729 C CA . ASN A 1 93 ? 9.690 -5.986 -17.137 1.00 89.62 93 ASN A CA 1
ATOM 730 C C . ASN A 1 93 ? 9.959 -7.496 -17.133 1.00 89.62 93 ASN A C 1
ATOM 732 O O . ASN A 1 93 ? 9.110 -8.282 -17.551 1.00 89.62 93 ASN A O 1
ATOM 736 N N . SER A 1 94 ? 11.109 -7.910 -16.597 1.00 87.31 94 SER A N 1
ATOM 737 C CA . SER A 1 94 ? 11.449 -9.328 -16.435 1.00 87.31 94 SER A CA 1
ATOM 738 C C . SER A 1 94 ? 10.494 -10.049 -15.477 1.00 87.31 94 SER A C 1
ATOM 740 O O . SER A 1 94 ? 10.065 -11.159 -15.777 1.00 87.31 94 SER A O 1
ATOM 742 N N . LEU A 1 95 ? 10.124 -9.420 -14.355 1.00 86.38 95 LEU A N 1
ATOM 743 C CA . LEU A 1 95 ? 9.168 -9.975 -13.388 1.00 86.38 95 LEU A CA 1
ATOM 744 C C . LEU A 1 95 ? 7.765 -10.140 -13.985 1.00 86.38 95 LEU A C 1
ATOM 746 O O . LEU A 1 95 ? 7.075 -11.105 -13.670 1.00 86.38 95 LEU A O 1
ATOM 750 N N . PHE A 1 96 ? 7.351 -9.214 -14.849 1.00 85.88 96 PHE A N 1
ATOM 751 C CA . PHE A 1 96 ? 6.045 -9.251 -15.507 1.00 85.88 96 PHE A CA 1
ATOM 752 C C . PHE A 1 96 ? 6.023 -10.092 -16.794 1.00 85.88 96 PHE A C 1
ATOM 754 O O . PHE A 1 96 ? 4.944 -10.353 -17.323 1.00 85.88 96 PHE A O 1
ATOM 761 N N . GLY A 1 97 ? 7.184 -10.495 -17.323 1.00 86.75 97 GLY A N 1
ATOM 762 C CA . GLY A 1 97 ? 7.300 -11.199 -18.606 1.00 86.75 97 GLY A CA 1
ATOM 763 C C . GLY A 1 97 ? 6.877 -10.366 -19.824 1.00 86.75 97 GLY A C 1
ATOM 764 O O . GLY A 1 97 ? 6.759 -10.900 -20.925 1.00 86.75 97 GLY A O 1
ATOM 765 N N . GLN A 1 98 ? 6.640 -9.067 -19.638 1.00 87.25 98 GLN A N 1
ATOM 766 C CA . GLN A 1 98 ? 6.202 -8.127 -20.664 1.00 87.25 98 GLN A CA 1
ATOM 767 C C . GLN A 1 98 ? 6.757 -6.729 -20.354 1.00 87.25 98 GLN A C 1
ATOM 769 O O . GLN A 1 98 ? 7.078 -6.415 -19.206 1.00 87.25 98 GLN A O 1
ATOM 774 N N . ASN A 1 99 ? 6.844 -5.871 -21.368 1.00 88.81 99 ASN A N 1
ATOM 775 C CA . ASN A 1 99 ? 7.321 -4.498 -21.198 1.00 88.81 99 ASN A CA 1
ATOM 776 C C . ASN A 1 99 ? 6.217 -3.619 -20.589 1.00 88.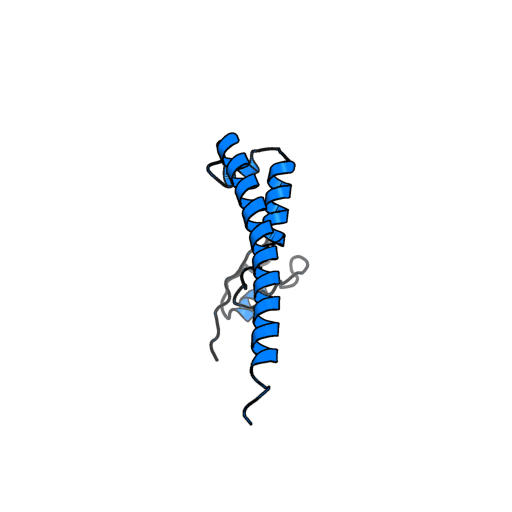81 99 ASN A C 1
ATOM 778 O O . ASN A 1 99 ? 5.383 -3.090 -21.318 1.00 88.81 99 ASN A O 1
ATOM 782 N N . VAL A 1 100 ? 6.203 -3.497 -19.257 1.00 87.81 100 VAL A N 1
ATOM 783 C CA . VAL A 1 100 ? 5.261 -2.646 -18.499 1.00 87.81 100 VAL A CA 1
ATOM 784 C C . VAL A 1 100 ? 5.865 -1.308 -18.073 1.00 87.81 100 VAL A C 1
ATOM 786 O O . VAL A 1 100 ? 5.136 -0.336 -17.921 1.00 87.81 100 VAL A O 1
ATOM 789 N N . ALA A 1 101 ? 7.178 -1.264 -17.861 1.00 86.88 101 ALA A N 1
ATOM 790 C CA . ALA A 1 101 ? 7.937 -0.093 -17.457 1.00 86.88 101 ALA A CA 1
ATOM 791 C C . ALA A 1 101 ? 8.812 0.384 -18.618 1.00 86.88 101 ALA A C 1
ATOM 793 O O . ALA A 1 101 ? 9.484 -0.425 -19.269 1.00 86.88 101 ALA A O 1
ATOM 794 N N . ASP A 1 102 ? 8.853 1.696 -18.837 1.00 84.25 102 ASP A N 1
ATOM 795 C CA . ASP A 1 102 ? 9.708 2.289 -19.860 1.00 84.25 102 ASP A CA 1
ATOM 796 C C . ASP A 1 102 ? 11.189 2.047 -19.528 1.00 84.25 102 ASP A C 1
ATOM 798 O O . ASP A 1 102 ? 11.662 2.250 -18.402 1.00 84.25 102 ASP A O 1
ATOM 802 N N . THR A 1 103 ? 11.926 1.569 -20.528 1.00 82.44 103 THR A N 1
ATOM 803 C CA . THR A 1 103 ? 13.358 1.266 -20.451 1.00 82.44 103 THR A CA 1
ATOM 804 C C . THR A 1 103 ? 14.074 1.943 -21.607 1.00 82.44 103 THR A C 1
ATOM 806 O O . THR A 1 103 ? 13.656 1.793 -22.752 1.00 82.44 103 THR A O 1
ATOM 809 N N . GLY A 1 104 ? 15.194 2.612 -21.345 1.00 72.75 104 GLY A N 1
ATOM 810 C CA . GLY A 1 104 ? 16.002 3.208 -22.404 1.00 72.75 104 GLY A CA 1
ATOM 811 C C . GLY A 1 104 ? 16.968 4.264 -21.889 1.00 72.75 104 GLY A C 1
ATOM 812 O O . GLY A 1 104 ? 16.856 4.742 -20.761 1.00 72.75 104 GLY A O 1
ATOM 813 N N . PHE A 1 105 ? 17.935 4.633 -22.727 1.00 63.69 105 PHE A N 1
ATOM 814 C CA . PHE A 1 105 ? 18.819 5.759 -22.444 1.00 63.69 105 PHE A CA 1
ATOM 815 C C . PHE A 1 105 ? 18.017 7.065 -22.544 1.00 63.69 105 PHE A C 1
ATOM 817 O O . PHE A 1 105 ? 17.498 7.383 -23.609 1.00 63.69 105 PHE A O 1
ATOM 824 N N . GLY A 1 106 ? 17.911 7.804 -21.438 1.00 68.00 106 GLY A N 1
ATOM 825 C CA . GLY A 1 106 ? 17.117 9.037 -21.347 1.00 68.00 106 GLY A CA 1
ATOM 826 C C . GLY A 1 106 ? 15.733 8.859 -20.717 1.00 68.00 106 GLY A C 1
ATOM 827 O O . GLY A 1 106 ? 15.149 9.846 -20.275 1.00 68.00 106 GLY A O 1
ATOM 828 N N . GLU A 1 107 ? 15.253 7.622 -20.567 1.00 70.31 107 GLU A N 1
ATOM 829 C CA . GLU A 1 107 ? 14.005 7.330 -19.860 1.00 70.31 107 GLU A CA 1
ATOM 830 C C . GLU A 1 107 ? 14.250 7.346 -18.348 1.00 70.31 107 GLU A C 1
ATOM 832 O O . GLU A 1 107 ? 15.019 6.549 -17.808 1.00 70.31 107 GLU A O 1
ATOM 837 N N . THR A 1 108 ? 13.629 8.298 -17.649 1.00 74.44 108 THR A N 1
ATOM 838 C CA . THR A 1 108 ? 13.742 8.430 -16.192 1.00 74.44 108 THR A CA 1
ATOM 839 C C . THR A 1 108 ? 12.359 8.471 -15.571 1.00 74.44 108 THR A C 1
ATOM 841 O O . THR A 1 108 ? 11.633 9.459 -15.680 1.00 74.44 108 THR A O 1
ATOM 844 N N . THR A 1 109 ? 12.013 7.410 -14.848 1.00 71.62 109 THR A N 1
ATOM 845 C CA . THR A 1 109 ? 10.802 7.375 -14.034 1.00 71.62 109 THR A CA 1
ATOM 846 C C . THR A 1 109 ? 10.963 8.339 -12.853 1.00 71.62 109 THR A C 1
ATOM 848 O O . THR A 1 109 ? 11.664 8.057 -11.885 1.00 71.62 109 THR A O 1
ATOM 851 N N . THR A 1 110 ? 10.334 9.512 -12.943 1.00 76.81 110 THR A N 1
ATOM 852 C CA . THR A 1 110 ? 10.441 10.592 -11.938 1.00 76.81 110 THR A CA 1
ATOM 853 C C . THR A 1 110 ? 9.449 10.459 -10.785 1.00 76.81 110 THR A C 1
ATOM 855 O O . THR A 1 110 ? 9.564 11.164 -9.783 1.00 76.81 110 THR A O 1
ATOM 858 N N . LYS A 1 111 ? 8.457 9.572 -10.917 1.00 82.94 111 LYS A N 1
ATOM 859 C CA . LYS A 1 111 ? 7.388 9.366 -9.938 1.00 82.94 111 LYS A CA 1
ATOM 860 C C . LYS A 1 111 ? 7.265 7.894 -9.584 1.00 82.94 111 LYS A C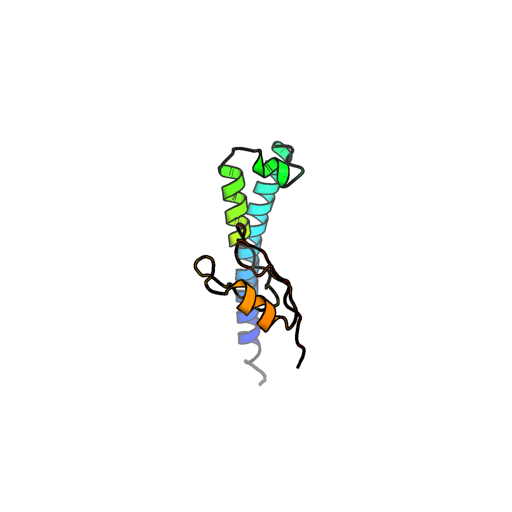 1
ATOM 862 O O . LYS A 1 111 ? 7.434 7.027 -10.437 1.00 82.94 111 LYS A O 1
ATOM 867 N N . ILE A 1 112 ? 6.910 7.621 -8.332 1.00 82.69 112 ILE A N 1
ATOM 868 C CA . ILE A 1 112 ? 6.567 6.268 -7.893 1.00 82.69 112 ILE A CA 1
ATOM 869 C C . ILE A 1 112 ? 5.404 5.779 -8.760 1.00 82.69 112 ILE A C 1
ATOM 871 O O . ILE A 1 112 ? 4.334 6.387 -8.760 1.00 82.69 112 ILE A O 1
ATOM 875 N N . THR A 1 113 ? 5.643 4.711 -9.517 1.00 83.38 113 THR A N 1
ATOM 876 C CA . THR A 1 113 ? 4.675 4.149 -10.462 1.00 83.38 113 THR A CA 1
ATOM 877 C C . THR A 1 113 ? 4.276 2.759 -9.975 1.00 83.38 113 THR A C 1
ATOM 879 O O . THR A 1 113 ? 5.143 1.884 -9.903 1.00 83.38 113 THR A O 1
ATOM 882 N N . PRO A 1 114 ? 3.011 2.548 -9.576 1.00 84.56 114 PRO A N 1
ATOM 883 C CA . PRO A 1 114 ? 2.534 1.235 -9.172 1.00 84.56 114 PRO A CA 1
ATOM 884 C C . PRO A 1 114 ? 2.238 0.366 -10.400 1.00 84.56 114 PRO A C 1
ATOM 886 O O . PRO A 1 114 ? 1.614 0.824 -11.356 1.00 84.56 114 PRO A O 1
ATOM 889 N N . TYR A 1 115 ? 2.635 -0.904 -10.340 1.00 83.69 115 TYR A N 1
ATOM 890 C CA . TYR A 1 115 ? 2.279 -1.923 -11.327 1.00 83.69 115 TYR A CA 1
ATOM 891 C C . TYR A 1 115 ? 1.462 -3.009 -10.629 1.00 83.69 115 TYR A C 1
ATOM 893 O O . TYR A 1 115 ? 1.925 -3.603 -9.655 1.00 83.69 115 TYR A O 1
ATOM 901 N N . ASN A 1 116 ? 0.241 -3.259 -11.105 1.00 80.75 116 ASN A N 1
ATOM 902 C CA . ASN A 1 116 ? -0.621 -4.289 -10.529 1.00 80.75 116 ASN A CA 1
ATOM 903 C C . ASN A 1 116 ? -0.054 -5.666 -10.864 1.00 80.75 116 ASN A C 1
ATOM 905 O O . ASN A 1 116 ? 0.046 -6.012 -12.040 1.00 80.75 116 ASN A O 1
ATOM 909 N N . GLY A 1 117 ? 0.310 -6.437 -9.838 1.00 69.69 117 GLY A N 1
ATOM 910 C CA . GLY A 1 117 ? 0.813 -7.794 -10.010 1.00 69.69 117 GLY A CA 1
ATOM 911 C C . GLY A 1 117 ? -0.174 -8.670 -10.782 1.00 69.69 117 GLY A C 1
ATOM 912 O O . GLY A 1 117 ? -1.384 -8.608 -10.565 1.00 69.69 117 GLY A O 1
ATOM 913 N N . ILE A 1 118 ? 0.352 -9.505 -11.675 1.00 68.19 118 ILE A N 1
ATOM 914 C CA . ILE A 1 118 ? -0.423 -10.577 -12.296 1.00 68.19 118 ILE A CA 1
ATOM 915 C C . ILE A 1 118 ? -0.426 -11.721 -11.284 1.00 68.19 118 ILE A C 1
ATOM 917 O O . ILE A 1 118 ? 0.629 -12.269 -10.964 1.00 68.19 118 ILE A O 1
ATOM 921 N N . ILE A 1 119 ? -1.591 -12.038 -10.719 1.00 59.22 119 ILE A N 1
ATOM 922 C CA . ILE A 1 119 ? -1.730 -13.139 -9.764 1.00 59.22 119 ILE A CA 1
ATOM 923 C C . ILE A 1 119 ? -1.431 -14.441 -10.517 1.00 59.22 119 ILE A C 1
ATOM 925 O O . ILE A 1 119 ? -2.266 -14.926 -11.276 1.00 59.22 119 ILE A O 1
ATOM 929 N N . PHE A 1 120 ? -0.244 -15.012 -10.310 1.00 51.69 120 PHE A N 1
ATOM 930 C CA . PHE A 1 120 ? 0.003 -16.408 -10.652 1.00 51.69 120 PHE A CA 1
ATOM 931 C C . PHE A 1 120 ? -0.684 -17.268 -9.592 1.00 51.69 120 PHE A C 1
ATOM 933 O O . PHE A 1 120 ? -0.231 -17.362 -8.453 1.00 51.69 120 PHE A O 1
ATOM 940 N N . THR A 1 121 ? -1.812 -17.862 -9.965 1.00 43.78 121 THR A N 1
ATOM 941 C CA . THR A 1 121 ? -2.349 -19.029 -9.264 1.00 43.78 121 THR A CA 1
ATOM 942 C C . THR A 1 121 ? -1.521 -20.229 -9.724 1.00 43.78 121 THR A C 1
ATOM 944 O O . THR A 1 121 ? -1.500 -20.532 -10.916 1.00 43.78 121 THR A O 1
ATOM 947 N N . LEU A 1 122 ? -0.765 -20.830 -8.800 1.00 33.75 122 LEU A N 1
ATOM 948 C CA . LEU A 1 122 ? -0.123 -22.138 -8.982 1.00 33.75 122 LEU A CA 1
ATOM 949 C C . LEU A 1 122 ? -1.163 -23.252 -8.849 1.00 33.75 122 LEU A C 1
ATOM 951 O O . LEU A 1 122 ? -2.028 -23.124 -7.952 1.00 33.75 122 LEU A O 1
#

pLDDT: mean 70.48, std 12.21, range [33.75, 90.19]

Mean predicted aligned error: 17.19 Å

Nearest PDB structures (foldseek):
  6v7m-assembly1_B  TM=5.093E-01  e=7.954E+00  Homo sapiens
  8udg-assembly1_C  TM=2.260E-01  e=9.735E+00  Influenza B virus (B/Malaysia/2506/2004)

Secondary structure (DSSP, 8-state):
---SSHHHHHHHHHHHHHHHHHHHHHHHHHHHHHHHHHHHTT--SHHHHHH---HHHHHHHHHHHHHSPPPP--S--------TTSSHHHHHHHHHTS--S--STT----S-----------

Radius of gyration: 24.92 Å; Cα contacts (8 Å, |Δi|>4): 39; chains: 1; bounding box: 42×60×60 Å

Solvent-accessible surface area (backbone atoms only — not comparable to full-atom values): 8064 Å² total; per-residue (Å²): 140,90,81,81,75,67,62,61,59,55,49,52,51,50,53,51,51,49,54,51,49,51,56,48,51,53,50,50,52,54,48,51,54,48,51,53,51,33,62,76,66,70,52,88,47,76,70,51,53,71,71,47,86,55,66,64,63,54,52,52,50,52,52,50,59,69,72,43,81,77,77,82,75,87,78,85,87,84,85,89,86,76,65,89,91,69,48,63,38,54,52,51,17,60,76,66,76,43,88,81,46,79,72,58,94,88,62,70,87,89,61,96,76,89,76,86,78,80,82,80,82,129